Protein AF-A0A8H3HX08-F1 (afdb_monomer_lite)

Secondary structure (DSSP, 8-state):
--HHHHHHHHH---TTHHHHHHHH-SSSPEEEEEE---TTSSHHHHHHHHHT--HHHHS-TT--SEEEEEEE-SS-EEEEEEEPPP---

Sequence (89 aa):
MDGDIAQITDLLSLGWYESLFQFHSPSKPVRVVSLIGERGVGKSYSLDHLANTSFGVCGDRLAQGIWLSCTPTEECLLVSLDIKGNQYP

Radius of gyration: 14.89 Å; chains: 1; bounding box: 36×30×43 Å

pLDDT: mean 81.37, std 10.17, range [51.47, 93.94]

InterPro domains:
  IPR027417 P-loop containing nucleoside triphosphate hydrolase [G3DSA:3.40.50.300] (17-88)
  IPR027417 P-loop containing nucleoside triphosphate hydrolase [SSF52540] (23-72)

Structure (mmCIF, N/CA/C/O backbone):
data_AF-A0A8H3HX08-F1
#
_entry.id   AF-A0A8H3HX08-F1
#
loop_
_atom_site.group_PDB
_atom_site.id
_atom_site.type_symbol
_atom_site.label_atom_id
_atom_site.label_alt_id
_atom_site.label_comp_id
_atom_site.label_asym_id
_atom_site.label_entity_id
_atom_site.label_seq_id
_atom_site.pdbx_PDB_ins_code
_atom_site.Cartn_x
_atom_site.Cartn_y
_atom_site.Cartn_z
_atom_site.occupancy
_atom_site.B_iso_or_equiv
_atom_site.auth_seq_id
_atom_site.auth_comp_id
_atom_site.auth_asym_id
_atom_site.auth_atom_id
_atom_site.pdbx_PDB_model_num
ATOM 1 N N . MET A 1 1 ? -23.530 -11.407 -10.377 1.00 51.47 1 MET A N 1
ATOM 2 C CA . MET A 1 1 ? -22.075 -11.684 -10.404 1.00 51.47 1 MET A CA 1
ATOM 3 C C . MET A 1 1 ? -21.432 -11.369 -9.044 1.00 51.47 1 MET A C 1
ATOM 5 O O . MET A 1 1 ? -20.235 -11.154 -8.983 1.00 51.47 1 MET A O 1
ATOM 9 N N . ASP A 1 2 ? -22.184 -11.408 -7.935 1.00 57.31 2 ASP A N 1
ATOM 10 C CA . ASP A 1 2 ? -21.670 -10.996 -6.613 1.00 57.31 2 ASP A CA 1
ATOM 11 C C . ASP A 1 2 ? -21.027 -12.139 -5.808 1.00 57.31 2 ASP A C 1
ATOM 13 O O . ASP A 1 2 ? -20.293 -11.895 -4.856 1.00 57.31 2 ASP A O 1
ATOM 17 N N . GLY A 1 3 ? -21.268 -13.394 -6.208 1.00 60.62 3 GLY A N 1
ATOM 18 C CA . GLY A 1 3 ? -20.722 -14.576 -5.532 1.00 60.62 3 GLY A CA 1
ATOM 19 C C . GLY A 1 3 ? -19.208 -14.759 -5.688 1.00 60.62 3 GLY A C 1
ATOM 20 O O . GLY A 1 3 ? -18.602 -15.401 -4.840 1.00 60.62 3 GLY A O 1
ATOM 21 N N . ASP A 1 4 ? -18.596 -14.169 -6.719 1.00 80.56 4 ASP A N 1
ATOM 22 C CA . ASP A 1 4 ? -17.156 -14.305 -6.991 1.00 80.56 4 ASP A CA 1
ATOM 23 C C . ASP A 1 4 ? -16.316 -13.387 -6.095 1.00 80.56 4 ASP A C 1
ATOM 25 O O . ASP A 1 4 ? -15.307 -13.803 -5.533 1.00 80.56 4 ASP A O 1
ATOM 29 N N . ILE A 1 5 ? -16.742 -12.131 -5.910 1.00 80.75 5 ILE A N 1
ATOM 30 C CA . ILE A 1 5 ? -15.954 -11.139 -5.163 1.00 80.75 5 ILE A CA 1
ATOM 31 C C . ILE A 1 5 ? -15.867 -11.520 -3.685 1.00 80.75 5 ILE A C 1
ATOM 33 O O . ILE A 1 5 ? -14.787 -11.438 -3.107 1.00 80.75 5 ILE A O 1
ATOM 37 N N . ALA A 1 6 ? -16.972 -11.967 -3.080 1.00 80.19 6 ALA A N 1
ATOM 38 C CA . ALA A 1 6 ? -16.972 -12.393 -1.681 1.00 80.19 6 ALA A CA 1
ATOM 39 C C . ALA A 1 6 ? -16.053 -13.608 -1.467 1.00 80.19 6 ALA A C 1
ATOM 41 O O . ALA A 1 6 ? -15.207 -13.582 -0.581 1.00 80.19 6 ALA A O 1
ATOM 42 N N . GLN A 1 7 ? -16.132 -14.612 -2.349 1.00 85.88 7 GLN A N 1
ATOM 43 C CA . GLN A 1 7 ? -15.261 -15.790 -2.285 1.00 85.88 7 GLN A CA 1
ATOM 44 C C . GLN A 1 7 ? -13.783 -15.442 -2.483 1.00 85.88 7 GLN A C 1
ATOM 46 O O . GLN A 1 7 ? -12.935 -15.956 -1.764 1.00 85.88 7 GLN A O 1
ATOM 51 N N . ILE A 1 8 ? -13.457 -14.554 -3.425 1.00 84.25 8 ILE A N 1
ATOM 52 C CA . ILE A 1 8 ? -12.079 -14.086 -3.625 1.00 84.25 8 ILE A CA 1
ATOM 53 C C . ILE A 1 8 ? -11.593 -13.313 -2.397 1.00 84.25 8 ILE A C 1
ATOM 55 O O . ILE A 1 8 ? -10.451 -13.487 -1.984 1.00 84.25 8 ILE A O 1
ATOM 59 N N . THR A 1 9 ? -12.449 -12.486 -1.797 1.00 82.44 9 THR A N 1
ATOM 60 C CA . THR A 1 9 ? -12.098 -11.716 -0.595 1.00 82.44 9 THR A CA 1
ATOM 61 C C . THR A 1 9 ? -11.757 -12.641 0.569 1.00 82.44 9 THR A C 1
ATOM 63 O O . THR A 1 9 ? -10.742 -12.424 1.221 1.00 82.44 9 THR A O 1
ATOM 66 N N . ASP A 1 10 ? -12.524 -13.717 0.761 1.00 84.88 10 ASP A N 1
ATOM 67 C CA . ASP A 1 10 ? -12.269 -14.720 1.804 1.00 84.88 10 ASP A CA 1
ATOM 68 C C . ASP A 1 10 ? -10.966 -15.514 1.582 1.00 84.88 10 ASP A C 1
ATOM 70 O O . ASP A 1 10 ? -10.430 -16.114 2.514 1.00 84.88 10 ASP A O 1
ATOM 74 N N . LEU A 1 11 ? -10.439 -15.523 0.353 1.00 86.69 11 LEU A N 1
ATOM 75 C CA . LEU A 1 11 ? -9.175 -16.176 -0.006 1.00 86.69 11 LEU A CA 1
ATOM 76 C C . LEU A 1 11 ? -7.961 -15.237 0.076 1.00 86.69 11 LEU A C 1
ATOM 78 O O . LEU A 1 11 ? -6.822 -15.707 0.017 1.00 86.69 11 LEU A O 1
ATOM 82 N N . LEU A 1 12 ? -8.174 -13.924 0.182 1.00 85.31 12 LEU A N 1
ATOM 83 C CA . LEU A 1 12 ? -7.103 -12.937 0.260 1.00 85.31 12 LEU A CA 1
ATOM 84 C C . LEU A 1 12 ? -6.728 -12.684 1.718 1.00 85.31 12 LEU A C 1
ATOM 86 O O . LEU A 1 12 ? -7.560 -12.300 2.532 1.00 85.31 12 LEU A O 1
ATOM 90 N N . SER A 1 13 ? -5.442 -12.833 2.026 1.00 83.88 13 SER A N 1
ATOM 91 C CA . SER A 1 13 ? -4.885 -12.4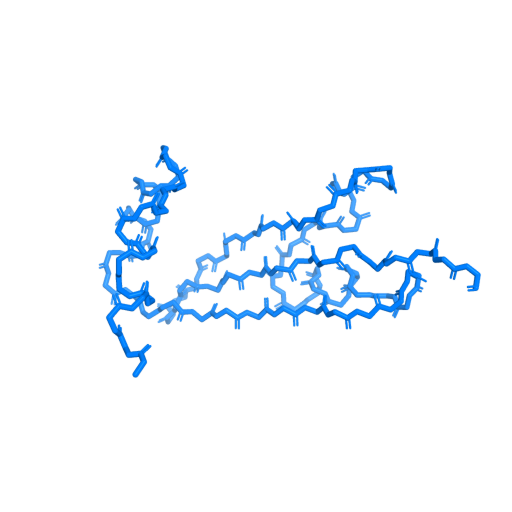61 3.323 1.00 83.88 13 SER A CA 1
ATOM 92 C C . SER A 1 13 ? -3.622 -11.631 3.141 1.00 83.88 13 SER A C 1
ATOM 94 O O . SER A 1 13 ? -2.779 -11.924 2.291 1.00 83.88 13 SER A O 1
ATOM 96 N N . LEU A 1 14 ? -3.480 -10.597 3.969 1.00 81.56 14 LEU A N 1
ATOM 97 C CA . LEU A 1 14 ? -2.242 -9.825 4.114 1.00 81.56 14 LEU A CA 1
ATOM 98 C C . LEU A 1 14 ? -1.357 -10.404 5.233 1.00 81.56 14 LEU A C 1
ATOM 100 O O . LEU A 1 14 ? -0.334 -9.823 5.599 1.00 81.56 14 LEU A O 1
ATOM 104 N N . GLY A 1 15 ? -1.731 -11.565 5.775 1.00 86.38 15 GLY A N 1
ATOM 105 C CA . GLY A 1 15 ? -1.026 -12.256 6.840 1.00 86.38 15 GLY A CA 1
ATOM 106 C C . GLY A 1 15 ? -0.923 -11.395 8.095 1.00 86.38 15 GLY A C 1
ATOM 107 O O . GLY A 1 15 ? -1.881 -10.771 8.537 1.00 86.38 15 GLY A O 1
ATOM 108 N N . TRP A 1 16 ? 0.277 -11.324 8.665 1.00 82.38 16 TRP A N 1
ATOM 109 C CA . TRP A 1 16 ? 0.543 -10.610 9.917 1.00 82.38 16 TRP A CA 1
ATOM 110 C C . TRP A 1 16 ? 0.198 -9.107 9.898 1.00 82.38 16 TRP A C 1
ATOM 112 O O . TRP A 1 16 ? 0.002 -8.523 10.966 1.00 82.38 16 TRP A O 1
ATOM 122 N N . TYR A 1 17 ? 0.084 -8.480 8.720 1.00 76.12 17 TYR A N 1
ATOM 123 C CA . TYR A 1 17 ? -0.342 -7.082 8.596 1.00 76.12 17 TYR A CA 1
ATOM 124 C C . TYR A 1 17 ? -1.793 -6.858 9.037 1.00 76.12 17 TYR A C 1
ATOM 126 O O . TYR A 1 17 ? -2.123 -5.772 9.509 1.00 76.12 17 TYR A O 1
ATOM 134 N N . GLU A 1 18 ? -2.649 -7.878 8.956 1.00 80.94 18 GLU A N 1
ATOM 135 C CA . GLU A 1 18 ? -4.045 -7.791 9.399 1.00 80.94 18 GLU A CA 1
ATOM 136 C C . GLU A 1 18 ? -4.142 -7.420 10.879 1.00 80.94 18 GLU A C 1
ATOM 138 O O . GLU A 1 18 ? -4.924 -6.544 11.243 1.00 80.94 18 GLU A O 1
ATOM 143 N N . SER A 1 19 ? -3.269 -7.982 11.718 1.00 81.19 19 SER A N 1
ATOM 144 C CA . SER A 1 19 ? -3.183 -7.643 13.142 1.00 81.19 19 SER A CA 1
ATOM 145 C C . SER A 1 19 ? -2.825 -6.172 13.374 1.00 81.19 19 SER A C 1
ATOM 147 O O . SER A 1 19 ? -3.331 -5.555 14.310 1.00 81.19 19 SER A O 1
ATOM 149 N N . LEU A 1 20 ? -1.980 -5.581 12.520 1.00 73.50 20 LEU A N 1
ATOM 150 C CA . LEU A 1 20 ? -1.631 -4.158 12.600 1.00 73.50 20 LEU A CA 1
ATOM 151 C C . LEU A 1 20 ? -2.817 -3.273 12.204 1.00 73.50 20 LEU A C 1
ATOM 153 O O . LEU A 1 20 ? -3.070 -2.257 12.854 1.00 73.50 20 LEU A O 1
ATOM 157 N N . PHE A 1 21 ? -3.578 -3.668 11.182 1.00 76.31 21 PHE A N 1
ATOM 158 C CA . PHE A 1 21 ? -4.793 -2.949 10.784 1.00 76.31 21 PHE A CA 1
ATOM 159 C C . PHE A 1 21 ? -5.878 -3.048 11.849 1.00 76.31 21 PHE A C 1
ATOM 161 O O . PHE A 1 21 ? -6.501 -2.043 12.185 1.00 76.31 21 PHE A O 1
ATOM 168 N N . GLN A 1 22 ? -6.046 -4.226 12.442 1.00 77.50 22 GLN A N 1
ATOM 169 C CA . GLN A 1 22 ? -7.005 -4.450 13.513 1.00 77.50 22 GLN A CA 1
ATOM 170 C C . GLN A 1 22 ? -6.627 -3.681 14.785 1.00 77.50 22 GLN A C 1
ATOM 172 O O . GLN A 1 22 ? -7.505 -3.162 15.466 1.00 77.50 22 GLN A O 1
ATOM 177 N N . PHE A 1 23 ? -5.332 -3.537 15.082 1.00 79.62 23 PHE A N 1
ATOM 178 C CA . PHE A 1 23 ? -4.858 -2.728 16.204 1.00 79.62 23 PHE A CA 1
ATOM 179 C C . PHE A 1 23 ? -5.054 -1.222 15.971 1.00 79.62 23 PHE A C 1
ATOM 181 O O . PHE A 1 23 ? -5.554 -0.515 16.845 1.00 79.62 23 PHE A O 1
ATOM 188 N N . HIS A 1 24 ? -4.680 -0.711 14.795 1.00 69.50 24 HIS A N 1
ATOM 189 C CA . HIS A 1 24 ? -4.730 0.728 14.518 1.00 69.50 24 HIS A CA 1
ATOM 190 C C . HIS A 1 24 ? -6.099 1.236 14.061 1.00 69.50 24 HIS A C 1
ATOM 192 O O . HIS A 1 24 ? -6.355 2.443 14.095 1.00 69.50 24 HIS A O 1
ATOM 198 N N . SER A 1 25 ? -6.974 0.362 13.569 1.00 70.00 25 SER A N 1
ATOM 199 C CA . SER A 1 25 ? -8.234 0.749 12.929 1.00 70.00 25 SER A CA 1
ATOM 200 C C . SER A 1 25 ? -9.310 -0.347 13.016 1.00 70.00 25 SER A C 1
ATOM 202 O O . SER A 1 25 ? -9.886 -0.706 11.994 1.00 70.00 25 SER A O 1
ATOM 204 N N . PRO A 1 26 ? -9.656 -0.848 14.221 1.00 72.12 26 PRO A N 1
ATOM 205 C CA . PRO A 1 26 ? -10.629 -1.939 14.370 1.00 72.12 26 PRO A CA 1
ATOM 206 C C . PRO A 1 26 ? -12.042 -1.572 13.888 1.00 72.12 26 PRO A C 1
ATOM 208 O O . PRO A 1 26 ? -12.810 -2.449 13.508 1.00 72.12 26 PRO A O 1
ATOM 211 N N . SER A 1 27 ? -12.395 -0.284 13.906 1.00 79.31 27 SER A N 1
ATOM 212 C CA . SER A 1 27 ? -13.722 0.216 13.517 1.00 79.31 27 SER A CA 1
ATOM 213 C C . SER A 1 27 ? -13.672 1.448 12.614 1.00 79.31 27 SER A C 1
ATOM 215 O O . SER A 1 27 ? -14.710 2.043 12.324 1.00 79.31 27 SER A O 1
ATOM 217 N N . LYS A 1 28 ? -12.474 1.882 12.208 1.00 84.06 28 LYS A N 1
ATOM 218 C CA . LYS A 1 28 ? -12.334 3.055 11.345 1.00 84.06 28 LYS A CA 1
ATOM 219 C C . LYS A 1 28 ? -12.625 2.650 9.900 1.00 84.06 28 LYS A C 1
ATOM 221 O O . LYS A 1 28 ? -12.156 1.596 9.471 1.00 84.06 28 LYS A O 1
ATOM 226 N N . PRO A 1 29 ? -13.363 3.468 9.131 1.00 87.12 29 PRO A N 1
ATOM 227 C CA . PRO A 1 29 ? -13.559 3.208 7.714 1.00 87.12 29 PRO A CA 1
ATOM 228 C C . PRO A 1 29 ? -12.207 3.128 6.998 1.00 87.12 29 PRO A C 1
ATOM 230 O O . PRO A 1 29 ? -11.283 3.885 7.301 1.00 87.12 29 PRO A O 1
ATOM 233 N N . VAL A 1 30 ? -12.103 2.224 6.029 1.00 86.44 30 VAL A N 1
ATOM 234 C CA . VAL A 1 30 ? -10.938 2.120 5.146 1.00 86.44 30 VAL A CA 1
ATOM 235 C C . VAL A 1 30 ? -11.211 2.950 3.899 1.00 86.44 30 VAL A C 1
ATOM 237 O O . VAL A 1 30 ? -12.249 2.793 3.256 1.00 86.44 30 VAL A O 1
ATOM 240 N N . ARG A 1 31 ? -10.285 3.845 3.552 1.00 91.19 31 ARG A N 1
ATOM 241 C CA . ARG A 1 31 ? -10.333 4.622 2.308 1.00 91.19 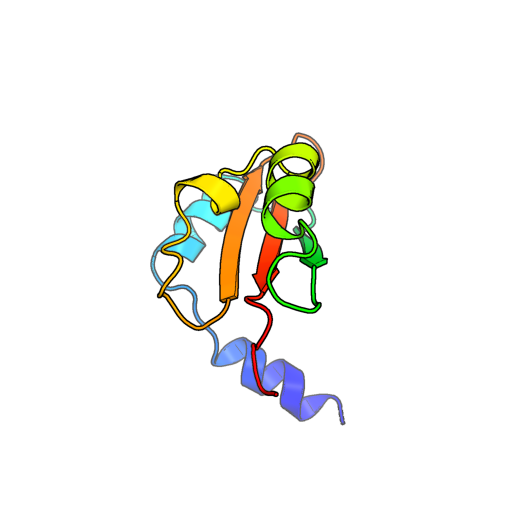31 ARG A CA 1
ATOM 242 C C . ARG A 1 31 ? -9.139 4.243 1.455 1.00 91.19 31 ARG A C 1
ATOM 244 O O . ARG A 1 31 ? -8.012 4.307 1.928 1.00 91.19 31 ARG A O 1
ATOM 251 N N . VAL A 1 32 ? -9.388 3.863 0.208 1.00 90.88 32 VAL A N 1
ATOM 252 C CA . VAL A 1 32 ? -8.335 3.443 -0.719 1.00 90.88 32 VAL A CA 1
ATOM 253 C C . VAL A 1 32 ? -8.140 4.515 -1.782 1.00 90.88 32 VAL A C 1
ATOM 255 O O . VAL A 1 32 ? -9.104 4.936 -2.421 1.00 90.88 32 VAL A O 1
ATOM 258 N N . VAL A 1 33 ? -6.896 4.938 -1.987 1.00 93.94 33 VAL A N 1
ATOM 259 C CA . VAL A 1 33 ? -6.481 5.761 -3.125 1.00 93.94 33 VAL A CA 1
ATOM 260 C C . VAL A 1 33 ? -5.447 4.996 -3.939 1.00 93.94 33 VAL A C 1
ATOM 262 O O . VAL A 1 33 ? -4.555 4.349 -3.394 1.00 93.94 33 VAL A O 1
ATOM 265 N N . SER A 1 34 ? -5.568 5.056 -5.261 1.00 92.06 34 SER A N 1
ATOM 266 C CA . SER A 1 34 ? -4.590 4.465 -6.169 1.00 92.06 34 SER A CA 1
ATOM 267 C C . SER A 1 34 ? -4.257 5.443 -7.284 1.00 92.06 34 SER A C 1
ATOM 269 O O . SER A 1 34 ? -5.122 6.199 -7.730 1.00 92.06 34 SER A O 1
ATOM 271 N N . LEU A 1 35 ? -3.001 5.436 -7.726 1.00 88.38 35 LEU A N 1
ATOM 272 C CA . LEU A 1 35 ? -2.560 6.186 -8.898 1.00 88.38 35 LEU A CA 1
ATOM 273 C C . LEU A 1 35 ? -1.998 5.219 -9.938 1.00 88.38 35 LEU A C 1
ATOM 275 O O . LEU A 1 35 ? -1.037 4.492 -9.690 1.00 88.38 35 LEU A O 1
ATOM 279 N N . ILE A 1 36 ? -2.604 5.242 -11.125 1.00 88.38 36 ILE A N 1
ATOM 280 C CA . ILE A 1 36 ? -2.246 4.409 -12.276 1.00 88.38 36 ILE A CA 1
ATOM 281 C C . ILE A 1 36 ? -1.877 5.328 -13.433 1.00 88.38 36 ILE A C 1
ATOM 283 O O . ILE A 1 36 ? -2.520 6.349 -13.659 1.00 88.38 36 ILE A O 1
ATOM 287 N N . GLY A 1 37 ? -0.831 4.976 -14.171 1.00 85.38 37 GLY A N 1
ATOM 288 C CA . GLY A 1 37 ? -0.401 5.732 -15.343 1.00 85.38 37 GLY A CA 1
ATOM 289 C C . GLY A 1 37 ? 1.027 5.403 -15.741 1.00 85.38 37 GLY A C 1
ATOM 290 O O . GLY A 1 37 ? 1.712 4.630 -15.064 1.00 85.38 37 GLY A O 1
ATOM 291 N N . GLU A 1 38 ? 1.499 6.026 -16.814 1.00 85.75 38 GLU A N 1
ATOM 292 C CA . GLU A 1 38 ? 2.821 5.773 -17.388 1.00 85.75 38 GLU A CA 1
ATOM 293 C C . GLU A 1 38 ? 3.968 6.016 -16.405 1.00 85.75 38 GLU A C 1
ATOM 295 O O . GLU A 1 38 ? 3.862 6.746 -15.412 1.00 85.75 38 GLU A O 1
ATOM 300 N N . ARG A 1 39 ? 5.103 5.362 -16.646 1.00 82.69 39 ARG A N 1
ATOM 301 C CA . ARG A 1 39 ? 6.282 5.526 -15.798 1.00 82.69 39 ARG A CA 1
ATOM 302 C C . ARG A 1 39 ? 6.832 6.949 -15.919 1.00 82.69 39 ARG A C 1
ATOM 304 O O . ARG A 1 39 ? 6.973 7.467 -17.015 1.00 82.69 39 ARG A O 1
ATOM 311 N N . GLY A 1 40 ? 7.206 7.551 -14.791 1.00 82.62 40 GLY A N 1
ATOM 312 C CA . GLY A 1 40 ? 7.858 8.866 -14.778 1.00 82.62 40 GLY A CA 1
ATOM 313 C C . GLY A 1 40 ? 6.918 10.074 -14.730 1.00 82.62 40 GLY A C 1
ATOM 314 O O . GLY A 1 40 ? 7.410 11.185 -14.602 1.00 82.62 40 GLY A O 1
ATOM 315 N N . VAL A 1 41 ? 5.593 9.886 -14.722 1.00 86.88 41 VAL A N 1
ATOM 316 C CA . VAL A 1 41 ? 4.611 10.997 -14.650 1.00 86.88 41 VAL A CA 1
ATOM 317 C C . VAL A 1 41 ? 4.398 11.578 -13.239 1.00 86.88 41 VAL A C 1
ATOM 319 O O . VAL A 1 41 ? 3.479 12.357 -13.024 1.00 86.88 41 VAL A O 1
ATOM 322 N N . GLY A 1 42 ? 5.212 11.180 -12.254 1.00 86.25 42 GLY A N 1
ATOM 323 C CA . GLY A 1 42 ? 5.152 11.730 -10.891 1.00 86.25 42 GLY A CA 1
ATOM 324 C C . GLY A 1 42 ? 4.165 11.065 -9.919 1.00 86.25 42 GLY A C 1
ATOM 325 O O . GLY A 1 42 ? 3.973 11.588 -8.830 1.00 86.25 42 GLY A O 1
ATOM 326 N N . LYS A 1 43 ? 3.586 9.901 -10.251 1.00 89.38 43 LYS A N 1
ATOM 327 C CA . LYS A 1 43 ? 2.603 9.190 -9.396 1.00 89.38 43 LYS A CA 1
ATOM 328 C C . LYS A 1 43 ? 3.063 8.985 -7.948 1.00 89.38 43 LYS A C 1
ATOM 330 O O . LYS A 1 43 ? 2.378 9.425 -7.030 1.00 89.38 43 LYS A O 1
ATOM 335 N N . SER A 1 44 ? 4.236 8.380 -7.754 1.00 88.56 44 SER A N 1
ATOM 336 C CA . SER A 1 44 ? 4.797 8.111 -6.424 1.00 88.56 44 SER A CA 1
ATOM 337 C C . SER A 1 44 ? 5.034 9.404 -5.641 1.00 88.56 44 SER A C 1
ATOM 339 O O . SER A 1 44 ? 4.706 9.479 -4.466 1.00 88.56 44 SER A O 1
ATOM 341 N N . TYR A 1 45 ? 5.512 10.460 -6.311 1.00 89.44 45 TYR A N 1
ATOM 342 C CA . TYR A 1 45 ? 5.702 11.776 -5.694 1.00 89.44 45 TYR A CA 1
ATOM 343 C C . TYR A 1 45 ? 4.371 12.378 -5.225 1.00 89.44 45 TYR A C 1
ATOM 345 O O . TYR A 1 45 ? 4.283 12.883 -4.108 1.00 89.44 45 TYR A O 1
ATOM 353 N N . SER A 1 46 ? 3.319 12.292 -6.044 1.00 90.75 46 SER A N 1
ATOM 354 C CA . SER A 1 46 ? 1.983 12.751 -5.660 1.00 90.75 46 SER A CA 1
ATOM 355 C C . SER A 1 46 ? 1.412 11.960 -4.481 1.00 90.75 46 SER A C 1
ATOM 357 O O . SER A 1 46 ? 0.850 12.572 -3.576 1.00 90.75 46 SER A O 1
ATOM 359 N N . LEU A 1 47 ? 1.576 10.630 -4.455 1.00 89.94 47 LEU A N 1
ATOM 360 C CA . LEU A 1 47 ? 1.136 9.803 -3.322 1.00 89.94 47 LEU A CA 1
ATOM 361 C C . LEU A 1 47 ? 1.901 10.120 -2.038 1.00 89.94 47 LEU A C 1
ATOM 3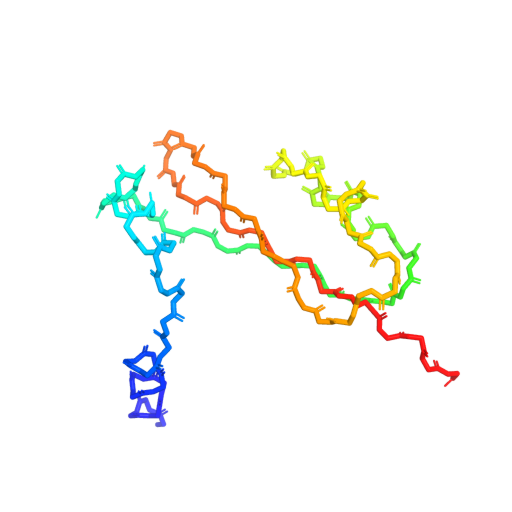63 O O . LEU A 1 47 ? 1.274 10.233 -0.988 1.00 89.94 47 LEU A O 1
ATOM 367 N N . ASP A 1 48 ? 3.210 10.350 -2.130 1.00 91.31 48 ASP A N 1
ATOM 368 C CA . ASP A 1 48 ? 4.039 10.714 -0.977 1.00 91.31 48 ASP A CA 1
ATOM 369 C C . ASP A 1 48 ? 3.546 11.989 -0.298 1.00 91.31 48 ASP A C 1
ATOM 371 O O . ASP A 1 48 ? 3.423 12.031 0.926 1.00 91.31 48 ASP A O 1
ATOM 375 N N . HIS A 1 49 ? 3.158 12.992 -1.086 1.00 90.62 49 HIS A N 1
ATOM 376 C CA . HIS A 1 49 ? 2.618 14.243 -0.554 1.00 90.62 49 HIS A CA 1
ATOM 377 C C . HIS A 1 49 ? 1.169 14.107 -0.076 1.00 90.62 49 HIS A C 1
ATOM 379 O O . HIS A 1 49 ? 0.781 14.769 0.882 1.00 90.62 49 HIS A O 1
ATOM 385 N N . LEU A 1 50 ? 0.363 13.267 -0.731 1.00 90.62 50 LEU A N 1
ATOM 386 C CA . LEU A 1 50 ? -1.047 13.086 -0.385 1.00 90.62 50 LEU A CA 1
ATOM 387 C C . LEU A 1 50 ? -1.230 12.292 0.912 1.00 90.62 50 LEU A C 1
ATOM 389 O O . LEU A 1 50 ? -2.044 12.658 1.755 1.00 90.62 50 LEU A O 1
ATOM 393 N N . ALA A 1 51 ? -0.518 11.177 1.038 1.00 88.69 51 ALA A N 1
ATOM 394 C CA . ALA A 1 51 ? -0.766 10.171 2.063 1.00 88.69 51 ALA A CA 1
ATOM 395 C C . ALA A 1 51 ? 0.361 10.073 3.099 1.00 88.69 51 ALA A C 1
ATOM 397 O O . ALA A 1 51 ? 0.355 9.151 3.919 1.00 88.69 51 ALA A O 1
ATOM 398 N N . ASN A 1 52 ? 1.304 11.023 3.075 1.00 87.31 52 ASN A N 1
ATOM 399 C CA . ASN A 1 52 ? 2.497 11.039 3.919 1.00 87.31 52 ASN A CA 1
ATOM 400 C C . ASN A 1 52 ? 3.282 9.717 3.811 1.00 87.31 52 ASN A C 1
ATOM 402 O O . ASN A 1 52 ? 3.616 9.084 4.813 1.00 87.31 52 ASN A O 1
ATOM 406 N N . THR A 1 53 ? 3.502 9.268 2.571 1.00 86.94 53 THR A N 1
ATOM 407 C CA . THR A 1 53 ? 4.221 8.028 2.244 1.00 86.94 53 THR A CA 1
ATOM 408 C C . THR A 1 53 ? 5.632 8.320 1.741 1.00 86.94 53 THR A C 1
ATOM 410 O O . THR A 1 53 ? 6.025 9.471 1.565 1.00 86.94 53 THR A O 1
ATOM 413 N N . SER A 1 54 ? 6.413 7.264 1.519 1.00 86.31 54 SER A N 1
ATOM 414 C CA . SER A 1 54 ? 7.776 7.352 0.986 1.00 86.31 54 SER A CA 1
ATOM 415 C C . SER A 1 54 ? 8.005 6.413 -0.203 1.00 86.31 54 SER A C 1
ATOM 417 O O . SER A 1 54 ? 9.100 5.877 -0.364 1.00 86.31 54 SER A O 1
ATOM 419 N N . PHE A 1 55 ? 6.998 6.189 -1.050 1.00 85.94 55 PHE A N 1
ATOM 420 C CA . PHE A 1 55 ? 7.088 5.353 -2.250 1.00 85.94 55 PHE A CA 1
ATOM 421 C C . PHE A 1 55 ? 8.182 5.816 -3.213 1.00 85.94 55 PHE A C 1
ATOM 423 O O . PHE A 1 55 ? 8.892 4.984 -3.768 1.00 85.94 55 PHE A O 1
ATOM 430 N N . GLY A 1 56 ? 8.379 7.124 -3.388 1.00 78.25 56 GLY A N 1
ATOM 431 C CA . GLY A 1 56 ? 9.413 7.667 -4.271 1.00 78.25 56 GLY A CA 1
ATOM 432 C C . GLY A 1 56 ? 10.847 7.389 -3.803 1.00 78.25 56 GLY A C 1
ATOM 433 O O . GLY A 1 56 ? 11.768 7.412 -4.621 1.00 78.25 56 GLY A O 1
ATOM 434 N N . VAL A 1 57 ? 11.035 7.114 -2.507 1.00 75.00 57 VAL A N 1
ATOM 435 C CA . VAL A 1 57 ? 12.342 6.840 -1.881 1.00 75.00 57 VAL A CA 1
ATOM 436 C C . VAL A 1 57 ? 12.538 5.347 -1.614 1.00 75.00 57 VAL A C 1
ATOM 438 O O . VAL A 1 57 ? 13.623 4.818 -1.836 1.00 75.00 57 VAL A O 1
ATOM 441 N N . CYS A 1 58 ? 11.495 4.666 -1.139 1.00 69.06 58 CYS A N 1
ATOM 442 C CA . CYS A 1 58 ? 11.520 3.247 -0.786 1.00 69.06 58 CYS A CA 1
ATOM 443 C C . CYS A 1 58 ? 11.256 2.332 -1.984 1.00 69.06 58 CYS A C 1
ATOM 445 O O . CYS A 1 58 ? 11.654 1.170 -1.957 1.00 69.06 58 CYS A O 1
ATOM 447 N N . GLY A 1 59 ? 10.593 2.845 -3.020 1.00 65.50 59 GLY A N 1
ATOM 448 C CA . GLY A 1 59 ? 10.299 2.116 -4.239 1.00 65.50 59 GLY A CA 1
ATOM 449 C C . GLY A 1 59 ? 11.577 1.809 -5.000 1.00 65.50 59 GLY A C 1
ATOM 450 O O . GLY A 1 59 ? 12.179 2.699 -5.607 1.00 65.50 59 GLY A O 1
ATOM 451 N N . ASP A 1 60 ? 11.983 0.539 -5.015 1.00 64.44 60 ASP A N 1
ATOM 452 C CA . ASP A 1 60 ? 13.027 0.109 -5.936 1.00 64.44 60 ASP A CA 1
ATOM 453 C C . ASP A 1 60 ? 12.550 0.400 -7.365 1.00 64.44 60 ASP A C 1
ATOM 455 O O . ASP A 1 60 ? 11.529 -0.117 -7.836 1.00 64.44 60 ASP A O 1
ATOM 459 N N . ARG A 1 61 ? 13.316 1.231 -8.082 1.00 59.41 61 ARG A N 1
ATOM 460 C CA . ARG A 1 61 ? 13.053 1.572 -9.484 1.00 59.41 61 ARG A CA 1
ATOM 461 C C . ARG A 1 61 ? 12.910 0.314 -10.339 1.00 59.41 61 ARG A C 1
ATOM 463 O O . ARG A 1 61 ? 12.246 0.384 -11.375 1.00 59.41 61 ARG A O 1
ATOM 470 N N . LEU A 1 62 ? 13.472 -0.825 -9.932 1.00 59.91 62 LEU A N 1
ATOM 471 C CA . LEU A 1 62 ? 13.393 -2.110 -10.624 1.00 59.91 62 LEU A CA 1
ATOM 472 C C . LEU A 1 62 ? 12.231 -3.005 -10.171 1.00 59.91 62 LEU A C 1
ATOM 474 O O . LEU A 1 62 ? 11.723 -3.747 -11.011 1.00 59.91 62 LEU A O 1
ATOM 478 N N . ALA A 1 63 ? 11.713 -2.866 -8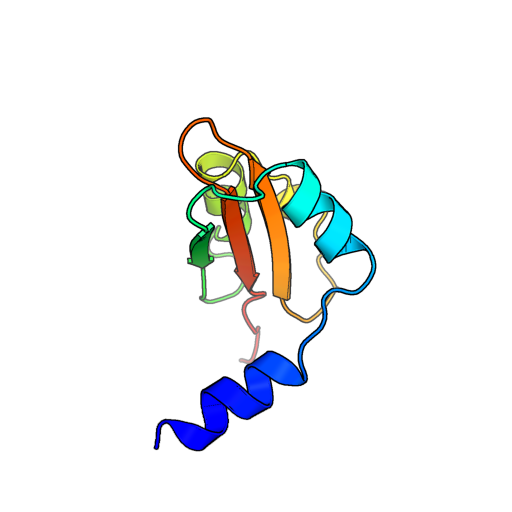.948 1.00 62.03 63 ALA A N 1
ATOM 479 C CA . ALA A 1 63 ? 10.622 -3.703 -8.441 1.00 62.03 63 ALA A CA 1
ATOM 480 C C . ALA A 1 63 ? 9.368 -3.580 -9.315 1.00 62.03 63 ALA A C 1
ATOM 482 O O . ALA A 1 63 ? 8.890 -2.475 -9.562 1.00 62.03 63 ALA A O 1
ATOM 483 N N . GLN A 1 64 ? 8.872 -4.697 -9.841 1.00 71.75 64 GLN A N 1
ATOM 484 C CA . GLN A 1 64 ? 7.597 -4.767 -10.556 1.00 71.75 64 GLN A CA 1
ATOM 485 C C . GLN A 1 64 ? 6.457 -4.967 -9.552 1.00 71.75 64 GLN A C 1
ATOM 487 O O . GLN A 1 64 ? 6.665 -5.598 -8.518 1.00 71.75 64 GLN A O 1
ATOM 492 N N . GLY A 1 65 ? 5.262 -4.459 -9.862 1.00 81.12 65 GLY A N 1
ATOM 493 C CA . GLY A 1 65 ? 4.057 -4.695 -9.061 1.00 81.12 65 GLY A CA 1
ATOM 494 C C . GLY A 1 65 ? 3.435 -3.440 -8.447 1.00 81.12 65 GLY A C 1
ATOM 495 O O . GLY A 1 65 ? 3.568 -2.333 -8.975 1.00 81.12 65 GLY A O 1
ATOM 496 N N . ILE A 1 66 ? 2.711 -3.660 -7.348 1.00 85.88 66 ILE A N 1
ATOM 497 C CA . ILE A 1 66 ? 1.929 -2.658 -6.621 1.00 85.88 66 ILE A CA 1
ATOM 498 C C . ILE A 1 66 ? 2.553 -2.479 -5.246 1.00 85.88 66 ILE A C 1
ATOM 500 O O . ILE A 1 66 ? 2.756 -3.451 -4.520 1.00 85.88 66 ILE A O 1
ATOM 504 N N . TRP A 1 67 ? 2.837 -1.236 -4.893 1.00 87.25 67 TRP A N 1
ATOM 505 C CA . TRP A 1 67 ? 3.281 -0.868 -3.560 1.00 87.25 67 TRP A CA 1
ATOM 506 C C . TRP A 1 67 ? 2.085 -0.419 -2.738 1.00 87.25 67 TRP A C 1
ATOM 508 O O . TRP A 1 67 ? 1.193 0.257 -3.247 1.00 87.25 67 TRP A O 1
ATOM 518 N N . LEU A 1 68 ? 2.075 -0.799 -1.464 1.00 88.94 68 LEU A N 1
ATOM 519 C CA . LEU A 1 68 ? 0.997 -0.506 -0.532 1.00 88.94 68 LEU A CA 1
ATOM 520 C C . LEU A 1 68 ? 1.563 0.226 0.682 1.00 88.94 68 LEU A C 1
ATOM 522 O O . LEU A 1 68 ? 2.596 -0.162 1.223 1.00 88.94 68 LEU A O 1
ATOM 526 N N . SER A 1 69 ? 0.863 1.269 1.114 1.00 88.94 69 SER A N 1
ATOM 527 C CA . SER A 1 69 ? 1.101 1.940 2.390 1.00 88.94 69 SER A CA 1
ATOM 528 C C . SER A 1 69 ? -0.220 2.150 3.115 1.00 88.94 69 SER A C 1
ATOM 530 O O . SER A 1 69 ? -1.244 2.414 2.483 1.00 88.94 69 SER A O 1
ATOM 532 N N . CYS A 1 70 ? -0.179 2.055 4.440 1.00 87.38 70 CYS A N 1
ATOM 533 C CA . CYS A 1 70 ? -1.322 2.267 5.313 1.00 87.38 70 CYS A CA 1
ATOM 534 C C . CYS A 1 70 ? -1.009 3.405 6.279 1.00 87.38 70 CYS A C 1
ATOM 536 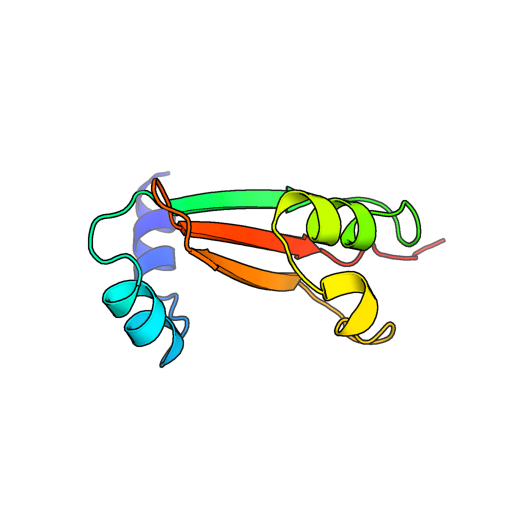O O . CYS A 1 70 ? -0.189 3.251 7.184 1.00 87.38 70 CYS A O 1
ATOM 538 N N . THR A 1 71 ? -1.696 4.529 6.098 1.00 89.50 71 THR A N 1
ATOM 539 C CA . THR A 1 71 ? -1.545 5.721 6.929 1.00 89.50 71 THR A CA 1
ATOM 540 C C . THR A 1 71 ? -2.770 5.850 7.834 1.00 89.50 71 THR A C 1
ATOM 542 O O . THR A 1 71 ? -3.863 6.171 7.352 1.00 89.50 71 THR A O 1
ATOM 545 N N . PRO A 1 72 ? -2.643 5.580 9.146 1.00 87.00 72 PRO A N 1
ATOM 546 C CA . PRO A 1 72 ? -3.737 5.803 10.075 1.00 87.00 72 PRO A CA 1
ATOM 547 C C . PRO A 1 72 ? -3.981 7.307 10.235 1.00 87.00 72 PRO A C 1
ATOM 549 O O . PRO A 1 72 ? -3.059 8.079 10.484 1.00 87.00 72 PRO A O 1
ATOM 552 N N . THR A 1 73 ? -5.240 7.715 10.119 1.00 87.31 73 THR A N 1
ATOM 553 C CA . THR A 1 73 ? -5.695 9.084 10.396 1.00 87.31 73 THR A CA 1
ATOM 554 C C . THR A 1 73 ? -6.684 9.071 11.560 1.00 87.31 73 THR A C 1
ATOM 556 O O . THR A 1 73 ? -7.056 8.006 12.071 1.00 87.31 73 THR A O 1
ATOM 559 N N . GLU A 1 74 ? -7.132 10.240 12.011 1.00 88.38 74 GLU A N 1
ATOM 560 C CA . G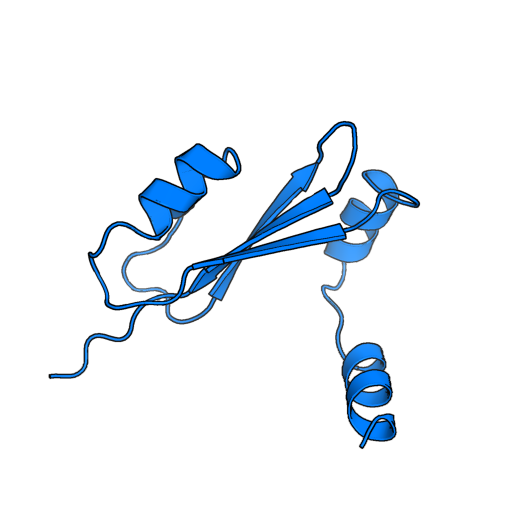LU A 1 74 ? -8.169 10.325 13.045 1.00 88.38 74 GLU A CA 1
ATOM 561 C C . GLU A 1 74 ? -9.487 9.684 12.579 1.00 88.38 74 GLU A C 1
ATOM 563 O O . GLU A 1 74 ? -10.091 8.920 13.332 1.00 88.38 74 GLU A O 1
ATOM 568 N N . GLU A 1 75 ? -9.863 9.889 11.314 1.00 89.12 75 GLU A N 1
ATOM 569 C CA . GLU A 1 75 ? -11.168 9.493 10.768 1.00 89.12 75 GLU A CA 1
ATOM 570 C C . GLU A 1 75 ? -11.175 8.129 10.066 1.00 89.12 75 GLU A C 1
ATOM 572 O O . GLU A 1 75 ? -12.205 7.461 10.028 1.00 89.12 75 GLU A O 1
ATOM 577 N N . CYS A 1 76 ? -10.057 7.716 9.466 1.00 89.56 76 CYS A N 1
ATOM 578 C CA . CYS A 1 76 ? -9.993 6.527 8.613 1.00 89.56 76 CYS A CA 1
ATOM 579 C C . CYS A 1 76 ? -8.596 5.888 8.565 1.00 89.56 76 CYS A C 1
ATOM 581 O O . CYS A 1 76 ? -7.596 6.506 8.942 1.00 89.56 76 CYS A O 1
ATOM 583 N N . LEU A 1 77 ? -8.521 4.663 8.047 1.00 87.75 77 LEU A N 1
ATOM 584 C CA . LEU A 1 77 ? -7.271 4.094 7.549 1.00 87.75 77 LEU A CA 1
ATOM 585 C C . LEU A 1 77 ? -7.144 4.442 6.062 1.00 87.75 77 LEU A C 1
ATOM 587 O O . LEU A 1 77 ? -7.912 3.926 5.246 1.00 87.75 77 LEU A O 1
ATOM 591 N N . LEU A 1 78 ? -6.200 5.319 5.711 1.00 90.69 78 LEU A N 1
ATOM 592 C CA . LEU A 1 78 ? -5.912 5.638 4.316 1.00 90.69 78 LEU A CA 1
ATOM 593 C C . LEU A 1 78 ? -4.935 4.603 3.755 1.00 90.69 78 LEU A C 1
ATOM 595 O O . LEU A 1 78 ? -3.776 4.545 4.161 1.00 90.69 78 LEU A O 1
ATOM 599 N N . VAL A 1 79 ? -5.401 3.801 2.806 1.00 90.06 79 VAL A N 1
ATOM 600 C CA . VAL A 1 79 ? -4.588 2.838 2.063 1.00 90.06 79 VAL A CA 1
ATOM 601 C C . VAL A 1 79 ? -4.205 3.465 0.732 1.00 90.06 79 VAL A C 1
ATOM 603 O O . VAL A 1 79 ? -5.070 3.830 -0.063 1.00 90.06 79 VAL A O 1
ATOM 606 N N . SER A 1 80 ? -2.906 3.587 0.487 1.00 92.56 80 SER A N 1
ATOM 607 C CA . SER A 1 80 ? -2.365 4.119 -0.762 1.00 92.56 80 SER A CA 1
ATOM 608 C C . SER A 1 80 ? -1.725 3.008 -1.571 1.00 92.56 80 SER A C 1
ATOM 610 O O . SER A 1 80 ? -0.873 2.287 -1.054 1.00 92.56 80 SER A O 1
ATOM 612 N N . LEU A 1 81 ? -2.136 2.887 -2.832 1.00 91.69 81 LEU A N 1
ATOM 613 C CA . LEU A 1 81 ? -1.602 1.920 -3.782 1.00 91.69 81 LEU A CA 1
ATOM 614 C C . LEU A 1 81 ? -0.837 2.653 -4.888 1.00 91.69 81 LEU A C 1
ATOM 616 O O . LEU A 1 81 ? -1.444 3.318 -5.733 1.00 91.69 81 LEU A O 1
ATOM 620 N N . ASP A 1 82 ? 0.488 2.523 -4.890 1.00 89.50 82 ASP A N 1
ATOM 621 C CA . ASP A 1 82 ? 1.335 3.023 -5.972 1.00 89.50 82 ASP A CA 1
ATOM 622 C C . ASP A 1 82 ? 1.584 1.907 -6.983 1.00 89.50 82 ASP A C 1
ATOM 624 O O . ASP A 1 82 ? 2.213 0.885 -6.690 1.00 89.50 82 ASP A O 1
ATOM 628 N N . ILE A 1 83 ? 1.044 2.088 -8.184 1.00 87.62 83 ILE A N 1
ATOM 629 C CA . ILE A 1 83 ? 1.118 1.092 -9.245 1.00 87.62 83 ILE A CA 1
ATOM 630 C C . ILE A 1 83 ? 2.210 1.522 -10.207 1.00 87.62 83 ILE A C 1
ATOM 632 O O . ILE A 1 83 ? 2.163 2.596 -10.823 1.00 87.62 83 ILE A O 1
ATOM 636 N N . LYS A 1 84 ? 3.206 0.654 -10.376 1.00 81.69 84 LYS A N 1
ATOM 637 C CA . LYS A 1 84 ? 4.276 0.932 -11.319 1.00 81.69 84 LYS A CA 1
ATOM 638 C C . LYS A 1 84 ? 3.716 0.978 -12.736 1.00 81.69 84 LYS A C 1
ATOM 640 O O . LYS A 1 84 ? 3.118 0.027 -13.226 1.00 81.69 84 LYS A O 1
ATOM 645 N N . GLY A 1 85 ? 3.943 2.107 -13.399 1.00 75.25 85 GLY A N 1
ATOM 646 C CA . GLY A 1 85 ? 3.621 2.255 -14.811 1.00 75.25 85 GLY A CA 1
ATOM 647 C C . GLY A 1 85 ? 4.511 1.351 -15.652 1.00 75.25 85 GLY A C 1
ATOM 648 O O . GLY A 1 85 ? 5.733 1.348 -15.467 1.00 75.25 85 GLY A O 1
ATOM 649 N N . ASN A 1 86 ? 3.914 0.624 -16.590 1.00 70.94 86 ASN A N 1
ATOM 650 C CA . ASN A 1 86 ? 4.680 -0.107 -17.585 1.00 70.94 86 ASN A CA 1
ATOM 651 C C . ASN A 1 86 ? 5.375 0.882 -18.531 1.00 70.94 86 ASN A C 1
ATOM 653 O O . ASN A 1 86 ? 4.788 1.873 -18.959 1.00 70.94 86 ASN A O 1
ATOM 657 N N . GLN A 1 87 ? 6.640 0.604 -18.839 1.00 58.88 87 GLN A N 1
ATOM 658 C CA . GLN A 1 87 ? 7.327 1.138 -20.011 1.00 58.88 87 GLN A CA 1
ATOM 659 C C . GLN A 1 87 ? 7.349 -0.000 -21.024 1.00 58.88 87 GLN A C 1
ATOM 661 O O . GLN A 1 87 ? 8.246 -0.838 -20.991 1.00 58.88 87 GLN A O 1
ATOM 666 N N . TYR A 1 88 ? 6.328 -0.070 -21.865 1.00 54.25 88 TYR A N 1
ATOM 667 C CA . TYR A 1 88 ? 6.464 -0.736 -23.154 1.00 54.25 88 TYR A CA 1
ATOM 668 C C . TYR A 1 88 ? 6.467 0.360 -24.229 1.00 54.25 88 TYR A C 1
ATOM 670 O O . TYR A 1 88 ? 5.871 1.410 -23.980 1.00 54.25 88 TYR A O 1
ATOM 678 N N . PRO A 1 89 ? 7.220 0.176 -25.329 1.00 56.94 89 PRO A N 1
ATOM 679 C CA . PRO A 1 89 ? 7.283 1.146 -26.419 1.00 56.94 89 PRO A CA 1
ATOM 680 C C . PRO A 1 89 ? 5.926 1.365 -27.091 1.00 56.94 89 PRO A C 1
ATOM 682 O O . PRO A 1 89 ? 5.092 0.429 -27.063 1.00 56.94 89 PRO A O 1
#

Foldseek 3Di:
DPVVVVVVVVVDDPPPVVVVCCVLCVPAAEDEDEDEDAAPPCRQVVCCVVQVDDCVPPPDPPDAAWDWDWRRDPRHTYIYIYHHHDDDD

Organism: NCBI:txid456999